Protein AF-A0A528XJM6-F1 (afdb_monomer_lite)

Secondary structure (DSSP, 8-state):
-HHHHHHHHHHTTEEEEEEEPTTS-EEEEEEE---

Radius of gyration: 11.17 Å; chains: 1; bounding box: 26×13×30 Å

pLDDT: mean 91.62, std 7.36, range [59.72, 95.44]

Foldseek 3Di:
DVVVVQVVLVVQQKHWDWDADDVGDIDIDIDHDDD

Sequence (35 aa):
GLAIAKEIIERYGGTIRLENRTGGGLVQTVVFGAV

Structure (mmCIF, N/CA/C/O backbone):
data_AF-A0A528XJM6-F1
#
_entry.id   AF-A0A528XJM6-F1
#
loop_
_atom_site.group_PDB
_atom_site.id
_atom_site.type_symbol
_atom_site.label_atom_id
_atom_site.label_alt_id
_atom_site.label_comp_id
_atom_site.label_asym_id
_atom_site.label_entity_id
_atom_site.label_seq_id
_atom_site.pdbx_PDB_ins_code
_atom_site.Cartn_x
_atom_site.Cartn_y
_atom_site.Cartn_z
_atom_site.occupancy
_atom_site.B_iso_or_equiv
_atom_site.auth_seq_id
_atom_site.auth_comp_id
_atom_site.auth_asym_id
_atom_site.au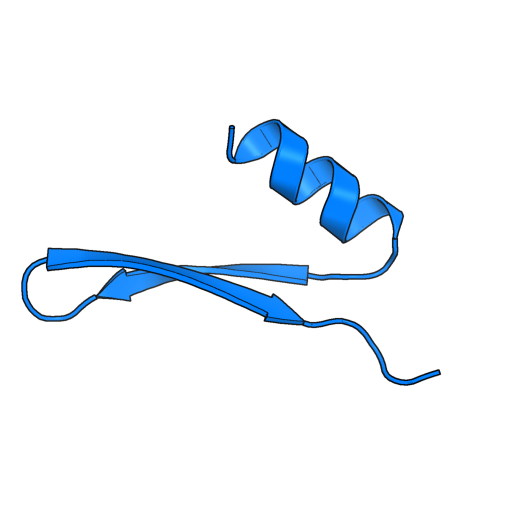th_atom_id
_atom_site.pdbx_PDB_model_num
ATOM 1 N N . GLY A 1 1 ? 14.770 5.676 0.983 1.00 85.19 1 GLY A N 1
ATOM 2 C CA . GLY A 1 1 ? 13.343 5.999 0.793 1.00 85.19 1 GLY A CA 1
ATOM 3 C C . GLY A 1 1 ? 12.438 4.854 1.200 1.00 85.19 1 GLY A C 1
ATOM 4 O O . GLY A 1 1 ? 11.679 5.005 2.143 1.00 85.19 1 GLY A O 1
ATOM 5 N N . LEU A 1 2 ? 12.545 3.705 0.523 1.00 90.56 2 LEU A N 1
ATOM 6 C CA . LEU A 1 2 ? 11.625 2.575 0.698 1.00 90.56 2 LEU A CA 1
ATOM 7 C C . LEU A 1 2 ? 11.477 2.075 2.142 1.00 90.56 2 LEU A C 1
ATOM 9 O O . LEU A 1 2 ? 10.358 1.832 2.566 1.00 90.56 2 LEU A O 1
ATOM 13 N N . ALA A 1 3 ? 12.571 1.942 2.898 1.00 91.69 3 ALA A N 1
ATOM 14 C CA . ALA A 1 3 ? 12.498 1.451 4.278 1.00 91.69 3 ALA A CA 1
ATOM 15 C C . ALA A 1 3 ? 11.590 2.329 5.164 1.00 91.69 3 ALA A C 1
ATOM 17 O O . ALA A 1 3 ? 10.710 1.808 5.838 1.00 91.69 3 ALA A O 1
ATOM 18 N N . ILE A 1 4 ? 11.740 3.656 5.067 1.00 95.12 4 ILE A N 1
ATOM 19 C CA . ILE A 1 4 ? 10.898 4.630 5.779 1.00 95.12 4 ILE A CA 1
ATOM 20 C C . ILE A 1 4 ? 9.450 4.569 5.277 1.00 95.12 4 ILE A C 1
ATOM 22 O O . ILE A 1 4 ? 8.517 4.567 6.070 1.00 95.12 4 ILE A O 1
ATOM 26 N N . ALA A 1 5 ? 9.244 4.496 3.958 1.00 93.81 5 ALA A N 1
ATOM 27 C CA . ALA A 1 5 ? 7.899 4.412 3.391 1.00 93.81 5 ALA A CA 1
ATOM 28 C C . ALA A 1 5 ? 7.166 3.141 3.851 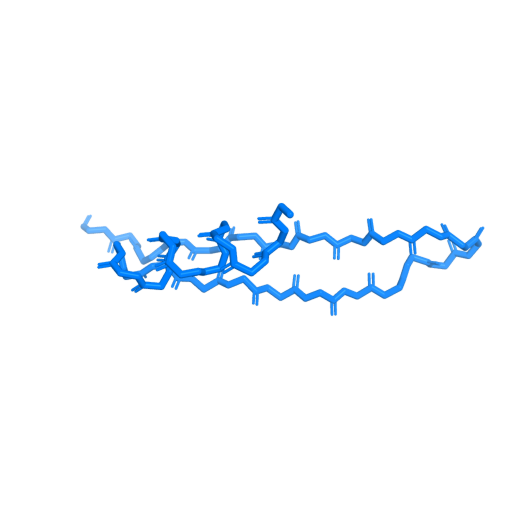1.00 93.81 5 ALA A C 1
ATOM 30 O O . ALA A 1 5 ? 6.006 3.218 4.244 1.00 93.81 5 ALA A O 1
ATOM 31 N N . LYS A 1 6 ? 7.856 1.993 3.860 1.00 93.75 6 LYS A N 1
ATOM 32 C CA . LYS A 1 6 ? 7.339 0.718 4.369 1.00 93.75 6 LYS A CA 1
ATOM 33 C C . LYS A 1 6 ? 6.938 0.839 5.834 1.00 93.75 6 LYS A C 1
ATOM 35 O O . LYS A 1 6 ? 5.824 0.473 6.181 1.00 93.75 6 LYS A O 1
ATOM 40 N N . GLU A 1 7 ? 7.807 1.414 6.657 1.00 95.44 7 GLU A N 1
ATOM 41 C CA . GLU A 1 7 ? 7.538 1.629 8.077 1.00 95.44 7 GLU A CA 1
ATOM 42 C C . GLU A 1 7 ? 6.307 2.516 8.315 1.00 95.44 7 GLU A C 1
ATOM 44 O O . GLU A 1 7 ? 5.461 2.175 9.135 1.00 95.44 7 GLU A O 1
ATOM 49 N N . ILE A 1 8 ? 6.168 3.627 7.585 1.00 95.19 8 ILE A N 1
ATOM 50 C CA . ILE A 1 8 ? 4.990 4.500 7.685 1.00 95.19 8 ILE A CA 1
ATOM 51 C C . ILE A 1 8 ? 3.731 3.732 7.270 1.00 95.19 8 ILE A C 1
ATOM 53 O O . ILE A 1 8 ? 2.771 3.682 8.032 1.00 95.19 8 ILE A O 1
ATOM 57 N N . ILE A 1 9 ? 3.735 3.105 6.093 1.00 94.50 9 ILE A N 1
ATOM 58 C CA . ILE A 1 9 ? 2.577 2.375 5.558 1.00 94.50 9 ILE A CA 1
ATOM 59 C C . ILE A 1 9 ? 2.121 1.287 6.539 1.00 94.50 9 ILE A C 1
ATOM 61 O O . ILE A 1 9 ? 0.937 1.219 6.857 1.00 94.50 9 ILE A O 1
ATOM 65 N N . GLU A 1 10 ? 3.055 0.494 7.068 1.00 93.31 10 GLU A N 1
ATOM 66 C CA . GLU A 1 10 ? 2.763 -0.579 8.026 1.00 93.31 10 GLU A CA 1
ATOM 67 C C . GLU A 1 10 ? 2.226 -0.036 9.359 1.00 93.31 10 GLU A C 1
ATOM 69 O O . GLU A 1 10 ? 1.271 -0.587 9.906 1.00 93.31 10 GLU A O 1
ATOM 74 N N . ARG A 1 11 ? 2.762 1.088 9.859 1.00 95.12 11 ARG A N 1
ATOM 75 C CA . ARG A 1 11 ? 2.260 1.752 11.078 1.00 95.12 11 ARG A CA 1
ATOM 76 C C . ARG A 1 11 ? 0.816 2.244 10.949 1.00 95.12 11 ARG A C 1
ATOM 78 O O . ARG A 1 11 ? 0.110 2.272 11.951 1.00 95.12 11 ARG A O 1
ATOM 85 N N . TYR A 1 12 ? 0.373 2.619 9.749 1.00 93.62 12 TYR A N 1
ATOM 86 C CA . TYR A 1 12 ? -1.003 3.062 9.481 1.00 93.62 12 TYR A CA 1
ATOM 87 C C . TYR A 1 12 ? -1.923 1.927 8.995 1.00 93.62 12 TYR A C 1
ATOM 89 O O . TYR A 1 12 ? -2.985 2.189 8.435 1.00 93.62 12 TYR A O 1
ATOM 97 N N . GLY A 1 13 ? -1.532 0.663 9.204 1.00 93.38 13 GLY A N 1
ATOM 98 C CA . GLY A 1 13 ? -2.354 -0.502 8.858 1.00 93.38 13 GLY A CA 1
ATOM 99 C C . GLY A 1 13 ? -2.402 -0.816 7.360 1.00 93.38 13 GLY A C 1
ATOM 100 O O . GLY A 1 13 ? -3.254 -1.582 6.912 1.00 93.38 13 GLY A O 1
ATOM 101 N N . GLY A 1 14 ? -1.504 -0.223 6.576 1.00 94.50 14 GLY A N 1
ATOM 102 C CA . GLY A 1 14 ? -1.304 -0.556 5.175 1.00 94.50 14 GLY A CA 1
ATOM 103 C C . GLY A 1 14 ? -0.285 -1.678 4.985 1.00 94.50 14 GLY A C 1
ATOM 104 O O . GLY A 1 14 ? 0.451 -2.065 5.889 1.00 94.50 14 GLY A O 1
ATOM 105 N N . THR A 1 15 ? -0.206 -2.201 3.769 1.00 94.81 15 THR A N 1
ATOM 106 C CA . THR A 1 15 ? 0.826 -3.155 3.342 1.00 94.81 15 THR A CA 1
ATOM 107 C C . THR A 1 15 ? 1.425 -2.689 2.023 1.00 94.81 15 THR A C 1
ATOM 109 O O . THR A 1 15 ? 0.714 -2.161 1.168 1.00 94.81 15 THR A O 1
ATOM 112 N N . ILE A 1 16 ? 2.732 -2.895 1.844 1.00 93.75 16 ILE A N 1
ATOM 113 C CA . ILE A 1 16 ? 3.440 -2.621 0.591 1.00 93.75 16 ILE A CA 1
ATOM 114 C C . ILE A 1 16 ? 4.004 -3.917 -0.000 1.00 93.75 16 ILE A C 1
ATOM 116 O O . ILE A 1 16 ? 4.679 -4.684 0.685 1.00 93.75 16 I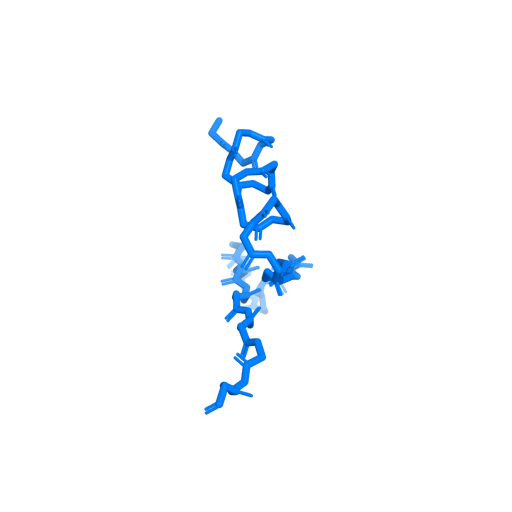LE A O 1
ATOM 120 N N . ARG A 1 17 ? 3.754 -4.154 -1.289 1.00 94.25 17 ARG A N 1
ATOM 121 C CA . ARG A 1 17 ? 4.335 -5.258 -2.066 1.00 94.25 17 ARG A CA 1
ATOM 122 C C . ARG A 1 17 ? 5.257 -4.698 -3.139 1.00 94.25 17 ARG A C 1
ATOM 124 O O . ARG A 1 17 ? 4.941 -3.684 -3.755 1.00 94.25 17 ARG A O 1
ATOM 131 N N . LEU A 1 18 ? 6.389 -5.363 -3.353 1.00 93.88 18 LEU A N 1
ATOM 132 C CA . LEU A 1 18 ? 7.384 -4.979 -4.347 1.00 93.88 18 LEU A CA 1
ATOM 133 C C . LEU A 1 18 ? 7.561 -6.078 -5.377 1.00 93.88 18 LEU A C 1
ATOM 135 O O . LEU A 1 18 ? 7.739 -7.241 -5.020 1.00 93.88 18 LEU A O 1
ATOM 139 N N . GLU A 1 19 ? 7.540 -5.693 -6.645 1.00 95.25 19 GLU A N 1
ATOM 140 C CA . GLU A 1 19 ? 7.649 -6.614 -7.768 1.00 95.25 19 GLU A CA 1
ATOM 141 C C . GLU A 1 19 ? 8.525 -6.006 -8.857 1.00 95.25 19 GLU A C 1
ATOM 143 O O . GLU A 1 19 ? 8.491 -4.800 -9.110 1.00 95.25 19 GLU A O 1
ATOM 148 N N . ASN A 1 20 ? 9.309 -6.843 -9.531 1.00 95.44 20 ASN A N 1
ATOM 149 C CA . ASN A 1 20 ? 10.000 -6.410 -10.738 1.00 95.44 20 ASN A CA 1
ATOM 150 C C . ASN A 1 20 ? 8.988 -6.323 -11.880 1.00 95.44 20 ASN A C 1
ATOM 152 O O . ASN A 1 20 ? 8.216 -7.255 -12.108 1.00 95.44 20 ASN A O 1
ATOM 156 N N . ARG A 1 21 ? 9.007 -5.216 -12.623 1.00 94.88 21 ARG A N 1
ATOM 157 C CA . ARG A 1 21 ? 8.174 -5.071 -13.818 1.00 94.88 21 ARG A CA 1
ATOM 158 C C . ARG A 1 21 ? 8.773 -5.880 -14.967 1.00 94.88 21 ARG A C 1
ATOM 160 O O . ARG A 1 21 ? 9.982 -5.820 -15.200 1.00 94.88 21 ARG A O 1
ATOM 167 N N . THR A 1 22 ? 7.935 -6.559 -15.747 1.00 90.12 22 THR A N 1
ATOM 168 C CA . THR A 1 22 ? 8.359 -7.147 -17.027 1.00 90.12 22 THR A CA 1
ATOM 169 C C . THR A 1 22 ? 8.948 -6.058 -17.928 1.00 90.12 22 THR A C 1
ATOM 171 O O . THR A 1 22 ? 8.341 -5.004 -18.109 1.00 90.12 22 THR A O 1
ATOM 174 N N . GLY A 1 23 ? 10.151 -6.285 -18.463 1.00 93.94 23 GLY A N 1
ATOM 175 C CA . GLY A 1 23 ? 10.899 -5.268 -19.217 1.00 93.94 23 GLY A CA 1
ATOM 176 C C . GLY A 1 23 ? 11.739 -4.317 -18.352 1.00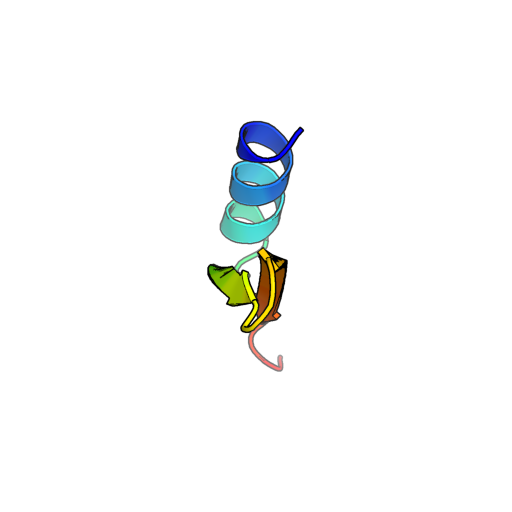 93.94 23 GLY A C 1
ATOM 177 O O . GLY A 1 23 ? 12.283 -3.347 -18.870 1.00 93.94 23 GLY A O 1
ATOM 178 N N . GLY A 1 24 ? 11.864 -4.593 -17.050 1.00 90.75 24 GLY A N 1
ATOM 179 C CA . GLY A 1 24 ? 12.714 -3.848 -16.125 1.00 90.75 24 GLY A CA 1
ATOM 180 C C . GLY A 1 24 ? 11.984 -2.730 -15.380 1.00 90.75 24 GLY A C 1
ATOM 181 O O . GLY A 1 24 ? 10.961 -2.194 -15.824 1.00 90.75 24 GLY A O 1
ATOM 182 N N . GLY A 1 25 ? 12.545 -2.379 -14.223 1.00 94.62 25 GLY A N 1
ATOM 183 C CA . GLY A 1 25 ? 11.969 -1.433 -13.270 1.00 94.62 25 GLY A CA 1
ATOM 184 C C . GLY A 1 25 ? 11.279 -2.118 -12.091 1.00 94.62 25 GLY A C 1
ATOM 185 O O . GLY A 1 25 ? 11.245 -3.344 -11.986 1.00 94.62 25 GLY A O 1
ATOM 186 N N . LEU A 1 26 ? 10.730 -1.295 -11.201 1.00 93.50 26 LEU A N 1
ATOM 187 C CA . LEU A 1 26 ? 10.142 -1.704 -9.930 1.00 93.50 26 LEU A CA 1
ATOM 188 C C . LEU A 1 26 ? 8.691 -1.228 -9.857 1.00 93.50 26 LEU A C 1
ATOM 190 O O . LEU A 1 26 ? 8.410 -0.057 -10.107 1.00 93.50 26 LEU A O 1
ATOM 194 N N . VAL A 1 27 ? 7.790 -2.127 -9.481 1.00 94.69 27 VAL A N 1
ATOM 195 C CA . VAL A 1 27 ? 6.409 -1.821 -9.111 1.00 94.69 27 VAL A CA 1
ATOM 196 C C . VAL A 1 27 ? 6.288 -1.928 -7.598 1.00 94.69 27 VAL A C 1
ATOM 198 O O . VAL A 1 27 ? 6.787 -2.874 -6.988 1.00 94.69 27 VAL A O 1
ATOM 201 N N . GLN A 1 28 ? 5.640 -0.936 -6.994 1.00 94.31 28 GLN A N 1
ATOM 202 C CA . GLN A 1 28 ? 5.326 -0.902 -5.571 1.00 94.31 28 GLN A CA 1
ATOM 203 C C . GLN A 1 28 ? 3.820 -0.718 -5.426 1.00 94.31 28 GLN A C 1
ATOM 205 O O . GLN A 1 28 ? 3.285 0.313 -5.826 1.00 94.31 28 GLN A O 1
ATOM 210 N N . THR A 1 29 ? 3.142 -1.712 -4.865 1.00 95.12 29 THR A N 1
ATOM 211 C CA . THR A 1 29 ? 1.692 -1.676 -4.658 1.00 95.12 29 THR A CA 1
ATOM 212 C C . THR A 1 29 ? 1.415 -1.466 -3.182 1.00 95.12 29 THR A C 1
ATOM 214 O O . THR A 1 29 ? 1.898 -2.237 -2.354 1.00 95.12 29 THR A O 1
ATOM 217 N N . VAL A 1 30 ? 0.638 -0.433 -2.859 1.00 95.38 30 VAL A N 1
ATOM 218 C CA . VAL A 1 30 ? 0.218 -0.114 -1.491 1.00 95.38 30 VAL A CA 1
ATOM 219 C C . VAL A 1 30 ? -1.265 -0.425 -1.344 1.00 95.38 30 VAL A C 1
ATOM 221 O O . VAL A 1 30 ? -2.070 0.008 -2.166 1.00 95.38 30 VAL A O 1
ATOM 224 N N 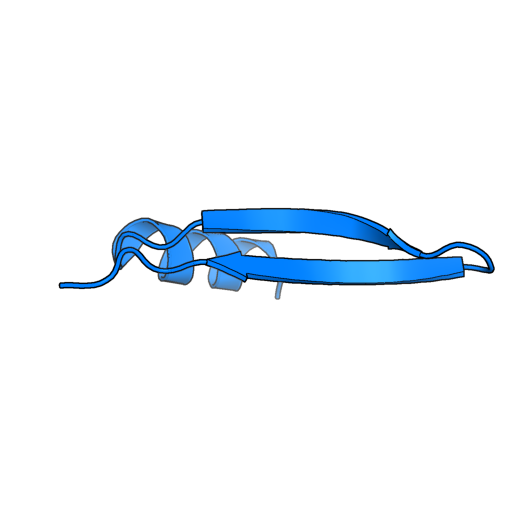. VAL A 1 31 ? -1.622 -1.169 -0.301 1.00 94.50 31 VAL A N 1
ATOM 225 C CA . VAL A 1 31 ? -3.008 -1.519 0.027 1.00 94.50 31 VAL A CA 1
ATOM 226 C C . VAL A 1 31 ? -3.305 -1.048 1.443 1.00 94.50 31 VAL A C 1
ATOM 228 O O . VAL A 1 31 ? -2.526 -1.325 2.352 1.00 94.50 31 VAL A O 1
ATOM 231 N N . PHE A 1 32 ? -4.433 -0.367 1.628 1.00 91.00 32 PHE A N 1
ATOM 232 C CA . PHE A 1 32 ? -5.001 -0.043 2.936 1.00 91.00 32 PHE A CA 1
ATOM 233 C C . PHE A 1 32 ? -6.312 -0.815 3.101 1.00 91.00 32 PHE A C 1
ATOM 235 O O . PHE A 1 32 ? -7.057 -0.971 2.131 1.00 91.00 32 PHE A O 1
ATOM 242 N N . GLY A 1 33 ? -6.590 -1.318 4.306 1.00 83.12 33 GLY A N 1
ATOM 243 C CA . GLY A 1 33 ? -7.900 -1.893 4.612 1.00 83.12 33 GLY A CA 1
ATOM 244 C C . GLY A 1 33 ? -8.986 -0.818 4.522 1.00 83.12 33 GLY A C 1
ATOM 245 O O . GLY A 1 33 ? -8.784 0.291 5.013 1.00 83.12 33 GLY A O 1
ATOM 246 N N . ALA A 1 34 ? -10.116 -1.127 3.879 1.00 68.44 34 ALA A N 1
ATOM 247 C CA . ALA A 1 34 ? -11.287 -0.255 3.916 1.00 68.44 34 ALA A CA 1
ATOM 248 C C . ALA A 1 34 ? -11.848 -0.241 5.347 1.00 68.44 34 ALA A C 1
ATOM 250 O O . ALA A 1 34 ? -12.053 -1.308 5.929 1.00 68.44 34 ALA A O 1
ATOM 251 N N . VAL A 1 35 ? -12.030 0.960 5.900 1.00 59.72 35 VAL A N 1
ATOM 252 C CA . VAL A 1 35 ? -12.653 1.203 7.212 1.00 59.72 35 VAL A CA 1
ATOM 253 C C . VAL A 1 35 ? -14.165 1.266 7.052 1.00 59.72 35 VAL A C 1
ATOM 255 O O . VAL A 1 35 ? -14.605 1.885 6.05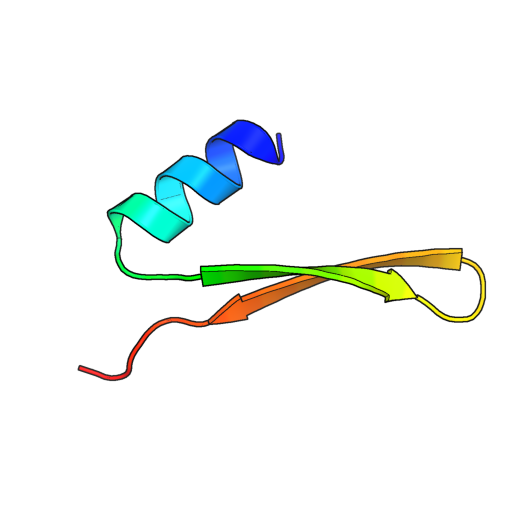6 1.00 59.72 35 VAL A O 1
#